Protein AF-A0A0F9IE62-F1 (afdb_monomer_lite)

Structure (mmCIF, N/CA/C/O backbone):
data_AF-A0A0F9IE62-F1
#
_entry.id   AF-A0A0F9IE62-F1
#
loop_
_atom_site.group_PDB
_atom_site.id
_atom_site.type_symbol
_atom_site.label_atom_id
_atom_site.label_alt_id
_atom_site.label_comp_id
_atom_site.label_asym_id
_atom_site.label_entity_id
_atom_site.label_seq_id
_atom_site.pdbx_PDB_ins_code
_atom_site.Cartn_x
_atom_site.Cartn_y
_atom_site.Cartn_z
_atom_site.occupancy
_atom_site.B_iso_or_equiv
_atom_site.auth_seq_id
_atom_site.auth_comp_id
_atom_site.auth_asym_id
_atom_site.auth_atom_id
_atom_site.pdbx_PDB_model_num
ATOM 1 N N . MET A 1 1 ? 5.224 66.210 20.583 1.00 33.94 1 MET A N 1
ATOM 2 C CA . MET A 1 1 ? 6.399 66.643 21.363 1.00 33.94 1 MET A CA 1
ATOM 3 C C . MET A 1 1 ? 6.171 66.252 22.814 1.00 33.94 1 MET A C 1
ATOM 5 O O . MET A 1 1 ? 5.070 66.410 23.316 1.00 33.94 1 MET A O 1
ATOM 9 N N . THR A 1 2 ? 7.205 65.628 23.363 1.00 43.06 2 THR A N 1
ATOM 10 C CA . THR A 1 2 ? 7.546 65.196 24.729 1.00 43.06 2 THR A CA 1
ATOM 11 C C . THR A 1 2 ? 6.936 65.973 25.904 1.00 43.06 2 THR A C 1
ATOM 13 O O . THR A 1 2 ? 6.996 67.195 25.900 1.00 43.06 2 THR A O 1
ATOM 16 N N . GLN A 1 3 ? 6.515 65.267 26.965 1.00 40.22 3 GLN A N 1
ATOM 17 C CA . GLN A 1 3 ? 7.202 65.239 28.276 1.00 40.22 3 GLN A CA 1
ATOM 18 C C . GLN A 1 3 ? 6.440 64.381 29.305 1.00 40.22 3 GLN A C 1
ATOM 20 O O . GLN A 1 3 ? 5.238 64.542 29.493 1.00 40.22 3 GLN A O 1
ATOM 25 N N . SER A 1 4 ? 7.177 63.506 29.992 1.00 44.34 4 SER A N 1
ATOM 26 C CA . SER A 1 4 ? 6.804 62.909 31.282 1.00 44.34 4 SER A CA 1
ATOM 27 C C . SER A 1 4 ? 7.304 63.799 32.425 1.00 44.34 4 SER A C 1
ATOM 29 O O . SER A 1 4 ? 8.286 64.520 32.231 1.00 44.34 4 SER A O 1
ATOM 31 N N . PRO A 1 5 ? 6.750 63.644 33.639 1.00 58.22 5 PRO A N 1
ATOM 32 C CA . PRO A 1 5 ? 7.623 63.635 34.812 1.00 58.22 5 PRO A CA 1
ATOM 33 C C . PRO A 1 5 ? 7.353 62.489 35.805 1.00 58.22 5 PRO A C 1
ATOM 35 O O . PRO A 1 5 ? 6.225 62.050 36.015 1.00 58.22 5 PRO A O 1
ATOM 38 N N . GLN A 1 6 ? 8.462 62.038 36.398 1.00 50.25 6 GLN A N 1
ATOM 39 C CA . GLN A 1 6 ? 8.615 61.192 37.587 1.00 50.25 6 GLN A CA 1
ATOM 40 C C . GLN A 1 6 ? 8.159 61.922 38.866 1.00 50.25 6 GLN A C 1
ATOM 42 O O . GLN A 1 6 ? 8.197 63.148 38.892 1.00 50.25 6 GLN A O 1
ATOM 47 N N . SER A 1 7 ? 7.902 61.190 39.959 1.00 40.84 7 SER A N 1
ATOM 48 C CA . SER A 1 7 ? 8.679 61.334 41.211 1.00 40.84 7 SER A CA 1
ATOM 49 C C . SER A 1 7 ? 8.280 60.279 42.252 1.00 40.84 7 SER A C 1
ATOM 51 O O . SER A 1 7 ? 7.121 59.884 42.337 1.00 40.84 7 SER A O 1
ATOM 53 N N . SER A 1 8 ? 9.278 59.844 43.018 1.00 48.41 8 SER A N 1
ATOM 54 C CA . SER A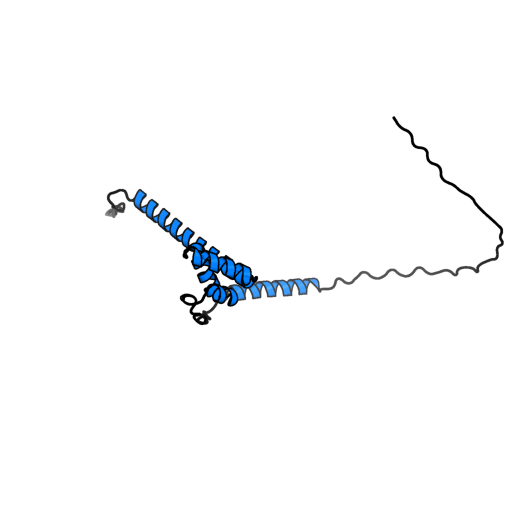 1 8 ? 9.267 58.835 44.083 1.00 48.41 8 SER A CA 1
ATOM 55 C C . SER A 1 8 ? 9.135 59.485 45.470 1.00 48.41 8 SER A C 1
ATOM 57 O O . SER A 1 8 ? 9.589 60.615 45.644 1.00 48.41 8 SER A O 1
ATOM 59 N N . ASP A 1 9 ? 8.606 58.749 46.453 1.00 39.19 9 ASP A N 1
ATOM 60 C CA . ASP A 1 9 ? 8.501 59.140 47.874 1.00 39.19 9 ASP A CA 1
ATOM 61 C C . ASP A 1 9 ? 9.540 58.411 48.760 1.00 39.19 9 ASP A C 1
ATOM 63 O O . ASP A 1 9 ? 9.731 57.201 48.588 1.00 39.19 9 ASP A O 1
ATOM 67 N N . PRO A 1 10 ? 10.173 59.102 49.733 1.00 53.47 10 PRO A N 1
ATOM 68 C CA . PRO A 1 10 ? 10.862 58.487 50.874 1.00 53.47 10 PRO A CA 1
ATOM 69 C C . PRO A 1 10 ? 10.447 59.087 52.241 1.00 53.47 10 PRO A C 1
ATOM 71 O O . PRO A 1 10 ? 10.340 60.301 52.371 1.00 53.47 10 PRO A O 1
ATOM 74 N N . THR A 1 11 ? 10.305 58.273 53.299 1.00 46.41 11 THR A N 1
ATOM 75 C CA . THR A 1 11 ? 10.469 58.650 54.738 1.00 46.41 11 THR A CA 1
ATOM 76 C C . THR A 1 11 ? 10.504 57.333 55.546 1.00 46.41 11 THR A C 1
ATOM 78 O O . THR A 1 11 ? 9.593 56.529 55.385 1.00 46.41 11 THR A O 1
ATOM 81 N N . ASP A 1 12 ? 11.545 56.867 56.242 1.00 40.94 12 ASP A N 1
ATOM 82 C CA . ASP A 1 12 ? 12.442 57.395 57.290 1.00 40.94 12 ASP A CA 1
ATOM 83 C C . ASP A 1 12 ? 11.791 57.484 58.690 1.00 40.94 12 ASP A C 1
ATOM 85 O O . ASP A 1 12 ? 10.945 58.335 58.953 1.00 40.94 12 ASP A O 1
ATOM 89 N N . ALA A 1 13 ? 12.180 56.567 59.583 1.00 44.75 13 ALA A N 1
ATOM 90 C CA . ALA A 1 13 ? 12.006 56.658 61.033 1.00 44.75 13 ALA A CA 1
ATOM 91 C C . ALA A 1 13 ? 13.057 55.760 61.714 1.00 44.75 13 ALA A C 1
ATOM 93 O O . ALA A 1 13 ? 13.080 54.542 61.528 1.00 44.75 13 ALA A O 1
ATOM 94 N N . VAL A 1 14 ? 13.934 56.398 62.483 1.00 46.00 14 VAL A N 1
ATOM 95 C CA . VAL A 1 14 ? 15.086 55.862 63.223 1.00 46.00 14 VAL A CA 1
ATOM 96 C C . VAL A 1 14 ? 14.804 55.982 64.723 1.00 46.00 14 VAL A C 1
ATOM 98 O O . VAL A 1 14 ? 14.358 57.048 65.130 1.00 46.00 14 VAL A O 1
ATOM 101 N N . ASP A 1 15 ? 15.134 54.971 65.545 1.00 44.88 15 ASP A N 1
ATOM 102 C CA . ASP A 1 15 ? 15.425 55.171 66.982 1.00 44.88 15 ASP A CA 1
ATOM 103 C C . ASP A 1 15 ? 16.264 54.016 67.613 1.00 44.88 15 ASP A C 1
ATOM 105 O O . ASP A 1 15 ? 15.806 52.885 67.733 1.00 44.88 15 ASP A O 1
ATOM 109 N N . GLN A 1 16 ? 17.521 54.360 67.940 1.00 36.88 16 GLN A N 1
ATOM 110 C CA . GLN A 1 16 ? 18.421 54.013 69.074 1.00 36.88 16 GLN A CA 1
ATOM 111 C C . GLN A 1 16 ? 18.874 52.578 69.504 1.00 36.88 16 GLN A C 1
ATOM 113 O O . GLN A 1 16 ? 18.118 51.622 69.621 1.00 36.88 16 GLN A O 1
ATOM 118 N N . CYS A 1 17 ? 20.188 52.538 69.818 1.00 39.12 17 CYS A N 1
ATOM 119 C CA . CYS A 1 17 ? 21.152 51.513 70.313 1.00 39.12 17 CYS A CA 1
ATOM 120 C C . CYS A 1 17 ? 21.088 51.262 71.861 1.00 39.12 17 CYS A C 1
ATOM 122 O O . CYS A 1 17 ? 20.350 52.023 72.487 1.00 39.12 17 CYS A O 1
ATOM 124 N N . PRO A 1 18 ? 21.852 50.329 72.534 1.00 51.12 18 PRO A N 1
ATOM 125 C CA . PRO A 1 18 ? 23.251 49.911 72.248 1.00 51.12 18 PRO A CA 1
ATOM 126 C C . PRO A 1 18 ? 23.728 48.445 72.531 1.00 51.12 18 PRO A C 1
ATOM 128 O O . PRO A 1 18 ? 23.188 47.724 73.359 1.00 51.12 18 PRO A O 1
ATOM 131 N N . GLN A 1 19 ? 24.790 48.068 71.795 1.00 48.84 19 GLN A N 1
ATOM 132 C CA . GLN A 1 19 ? 26.065 47.394 72.157 1.00 48.84 19 GLN A CA 1
ATOM 133 C C . GLN A 1 19 ? 26.150 46.431 73.371 1.00 48.84 19 GLN A C 1
ATOM 135 O O . GLN A 1 19 ? 26.000 46.892 74.493 1.00 48.84 19 GLN A O 1
ATOM 140 N N . ASP A 1 20 ? 26.554 45.163 73.154 1.00 40.88 20 ASP A N 1
ATOM 141 C CA . ASP A 1 20 ? 27.533 44.444 74.009 1.00 40.88 20 ASP A CA 1
ATOM 142 C C . ASP A 1 20 ? 28.085 43.157 73.337 1.00 40.88 20 ASP A C 1
ATOM 144 O O . ASP A 1 20 ? 27.466 42.580 72.441 1.00 40.88 20 ASP A O 1
ATOM 148 N N . ASP A 1 21 ? 29.289 42.772 73.747 1.00 48.19 21 ASP A N 1
ATOM 149 C CA . ASP A 1 21 ? 30.320 41.985 73.063 1.00 48.19 21 ASP A CA 1
ATOM 150 C C . ASP A 1 21 ? 30.031 40.481 72.823 1.00 48.19 21 ASP A C 1
ATOM 152 O O . ASP A 1 21 ? 29.602 39.743 73.710 1.00 48.19 21 ASP A O 1
ATOM 156 N N . ALA A 1 22 ? 30.371 39.981 71.625 1.00 54.22 22 ALA A N 1
ATOM 157 C CA . ALA A 1 22 ? 30.371 38.551 71.281 1.00 54.22 22 ALA A CA 1
ATOM 158 C C . ALA A 1 22 ? 31.770 37.911 71.495 1.00 54.22 22 ALA A C 1
ATOM 160 O O . ALA A 1 22 ? 32.782 38.560 71.226 1.00 54.22 22 ALA A O 1
ATOM 161 N N . PRO A 1 23 ? 31.866 36.647 71.963 1.00 61.66 23 PRO A N 1
ATOM 162 C CA . PRO A 1 23 ? 33.125 36.037 72.408 1.00 61.66 23 PRO A CA 1
ATOM 163 C C . PRO A 1 23 ? 34.065 35.627 71.249 1.00 61.66 23 PRO A C 1
ATOM 165 O O . PRO A 1 23 ? 33.609 35.440 70.121 1.00 61.66 23 PRO A O 1
ATOM 168 N N . PRO A 1 24 ? 35.379 35.454 71.516 1.00 54.00 24 PRO A N 1
ATOM 169 C CA . PRO A 1 24 ? 36.414 35.308 70.488 1.00 54.00 24 PRO A CA 1
ATOM 170 C C . PRO A 1 24 ? 36.304 33.996 69.697 1.00 54.00 24 PRO A C 1
ATOM 172 O O . PRO A 1 24 ? 36.324 32.905 70.272 1.00 54.00 24 PRO A O 1
ATOM 175 N N . GLU A 1 25 ? 36.249 34.102 68.364 1.00 58.84 25 GLU A N 1
ATOM 176 C CA . GLU A 1 25 ? 36.305 32.954 67.456 1.00 58.84 25 GLU A CA 1
ATOM 177 C C . GLU A 1 25 ? 37.665 32.250 67.554 1.00 58.84 25 GLU A C 1
ATOM 179 O O . GLU A 1 25 ? 38.724 32.809 67.260 1.00 58.84 25 GLU A O 1
ATOM 184 N N . GLY A 1 26 ? 37.624 30.992 67.990 1.00 45.47 26 GLY A N 1
ATOM 185 C CA . GLY A 1 26 ? 38.777 30.105 68.010 1.00 45.47 26 GLY A CA 1
ATOM 186 C C . GLY A 1 26 ? 39.297 29.813 66.601 1.00 45.47 26 GLY A C 1
ATOM 187 O O . GLY A 1 26 ? 38.534 29.622 65.656 1.00 45.47 26 GLY A O 1
ATOM 188 N N . PHE A 1 27 ? 40.623 29.744 66.486 1.00 53.31 27 PHE A N 1
ATOM 189 C CA . PHE A 1 27 ? 41.361 29.330 65.293 1.00 53.31 27 PHE A CA 1
ATOM 190 C C . PHE A 1 27 ? 40.777 28.052 64.662 1.00 53.31 27 PHE A C 1
ATOM 192 O O . PHE A 1 27 ? 40.870 26.972 65.245 1.00 53.31 27 PHE A O 1
ATOM 199 N N . GLN A 1 28 ? 40.245 28.148 63.440 1.00 58.78 28 GLN A N 1
ATOM 200 C CA . GLN A 1 28 ? 39.905 26.977 62.627 1.00 58.78 28 GLN A CA 1
ATOM 201 C C . GLN A 1 28 ? 41.099 26.585 61.741 1.00 58.78 28 GLN A C 1
ATOM 203 O O . GLN A 1 28 ? 41.602 27.389 60.956 1.00 58.78 28 GLN A O 1
ATOM 208 N N . MET A 1 29 ? 41.571 25.340 61.877 1.00 56.44 29 MET A N 1
ATOM 209 C CA . MET A 1 29 ? 42.608 24.759 61.014 1.00 56.44 29 MET A CA 1
ATOM 210 C C . MET A 1 29 ? 42.106 24.615 59.564 1.00 56.44 29 MET A C 1
ATOM 212 O O . MET A 1 29 ? 40.964 24.197 59.363 1.00 56.44 29 MET A O 1
ATOM 216 N N . PRO A 1 30 ? 42.949 24.862 58.541 1.00 57.25 30 PRO A N 1
ATOM 217 C CA . PRO A 1 30 ? 42.596 24.575 57.154 1.00 57.25 30 PRO A CA 1
ATOM 218 C C . PRO A 1 30 ? 42.365 23.071 56.939 1.00 57.25 30 PRO A C 1
ATOM 220 O O . PRO A 1 30 ? 43.245 22.254 57.216 1.00 57.25 30 PRO A O 1
ATOM 223 N N . LEU A 1 31 ? 41.187 22.705 56.426 1.00 60.12 31 LEU A N 1
ATOM 224 C CA . LEU A 1 31 ? 40.877 21.334 56.011 1.00 60.12 31 LEU A CA 1
ATOM 225 C C . LEU A 1 31 ? 41.847 20.866 54.902 1.00 60.12 31 LEU A C 1
ATOM 227 O O . LEU A 1 31 ? 42.085 21.616 53.951 1.00 60.12 31 LEU A O 1
ATOM 231 N N . PRO A 1 32 ? 42.362 19.622 54.956 1.00 59.34 32 PRO A N 1
ATOM 232 C CA . PRO A 1 32 ? 43.154 19.056 53.870 1.00 59.34 32 PRO A CA 1
ATOM 233 C C . PRO A 1 32 ? 42.288 18.846 52.619 1.00 59.34 32 PRO A C 1
ATOM 235 O O . PRO A 1 32 ? 41.147 18.384 52.698 1.00 59.34 32 PRO A O 1
ATOM 238 N N . SER A 1 33 ? 42.837 19.192 51.454 1.00 64.69 33 SER A N 1
ATOM 239 C CA . SER A 1 33 ? 42.170 19.056 50.158 1.00 64.69 33 SER A CA 1
ATOM 240 C C . SER A 1 33 ? 41.826 17.591 49.838 1.00 64.69 33 SER A C 1
ATOM 242 O O . SER A 1 33 ? 42.587 16.680 50.180 1.00 64.69 33 SER A O 1
ATOM 244 N N . PRO A 1 34 ? 40.683 17.323 49.175 1.00 66.06 34 PRO A N 1
ATOM 245 C CA . PRO A 1 34 ? 40.297 15.959 48.841 1.00 66.06 34 PRO A CA 1
ATOM 246 C C . PRO A 1 34 ? 41.230 15.355 47.771 1.00 66.06 34 PRO A C 1
ATOM 248 O O . PRO A 1 34 ? 41.657 16.062 46.853 1.00 66.06 34 PRO A O 1
ATOM 251 N N . PRO A 1 35 ? 41.532 14.043 47.845 1.00 68.00 35 PRO A N 1
ATOM 252 C CA . PRO A 1 35 ? 42.375 13.368 46.862 1.00 68.00 35 PRO A CA 1
ATOM 253 C C . PRO A 1 35 ? 41.700 13.305 45.478 1.00 68.00 35 PRO A C 1
ATOM 255 O O . PRO A 1 35 ? 40.468 13.272 45.393 1.00 68.00 35 PRO A O 1
ATOM 258 N N . PRO A 1 36 ? 42.480 13.238 44.380 1.00 62.75 36 PRO A N 1
ATOM 259 C CA . PRO A 1 36 ? 41.932 13.239 43.029 1.00 62.75 36 PRO A CA 1
ATOM 260 C C . PRO A 1 36 ? 41.073 11.991 42.753 1.00 62.75 36 PRO A C 1
ATOM 262 O O . PRO A 1 36 ? 41.394 10.890 43.220 1.00 62.75 36 PRO A O 1
ATOM 265 N N . PRO A 1 37 ? 39.986 12.128 41.968 1.00 63.97 37 PRO A N 1
ATOM 266 C CA . PRO A 1 37 ? 39.084 11.024 41.683 1.00 63.97 37 PRO A CA 1
ATOM 267 C C . PRO A 1 37 ? 39.784 9.941 40.855 1.00 63.97 37 PRO A C 1
ATOM 269 O O . PRO A 1 37 ? 40.380 10.195 39.809 1.00 63.97 37 PRO A O 1
ATOM 272 N N . LYS A 1 38 ? 39.675 8.693 41.319 1.00 62.69 38 LYS A N 1
ATOM 273 C CA . LYS A 1 38 ? 40.184 7.510 40.617 1.00 62.69 38 LYS A CA 1
ATOM 274 C C . LYS A 1 38 ? 39.406 7.322 39.308 1.00 62.69 38 LYS A C 1
ATOM 276 O O . LYS A 1 38 ? 38.198 7.086 39.334 1.00 62.69 38 LYS A O 1
ATOM 281 N N . LEU A 1 39 ? 40.104 7.387 38.171 1.00 57.72 39 LEU A N 1
ATOM 282 C CA . LEU A 1 39 ? 39.577 7.070 36.838 1.00 57.72 39 LEU A CA 1
ATOM 283 C C . LEU A 1 39 ? 38.991 5.650 36.829 1.00 57.72 39 LEU A C 1
ATOM 285 O O . LEU A 1 39 ? 39.710 4.649 36.845 1.00 57.72 39 LEU A O 1
ATOM 289 N N . SER A 1 40 ? 37.662 5.558 36.843 1.00 59.25 40 SER A N 1
ATOM 290 C CA . SER A 1 40 ? 36.968 4.274 36.852 1.00 59.25 40 SER A CA 1
ATOM 291 C C . SER A 1 40 ? 37.065 3.625 35.468 1.00 59.25 40 SER A C 1
ATOM 293 O O . SER A 1 40 ? 36.745 4.258 34.466 1.00 59.25 40 SER A O 1
ATOM 295 N N . ARG A 1 41 ? 37.443 2.341 35.405 1.00 58.09 41 ARG A N 1
ATOM 296 C CA . ARG A 1 41 ? 37.520 1.516 34.175 1.00 58.09 41 ARG A CA 1
ATOM 297 C C . ARG A 1 41 ? 36.155 1.236 33.510 1.00 58.09 41 ARG A C 1
ATOM 299 O O . ARG A 1 41 ? 36.066 0.430 32.588 1.00 58.09 41 ARG A O 1
ATOM 306 N N . LYS A 1 42 ? 35.089 1.916 33.945 1.00 57.25 42 LYS A N 1
ATOM 307 C CA . LYS A 1 42 ? 33.720 1.782 33.431 1.00 57.25 42 LYS A CA 1
ATOM 308 C C . LYS A 1 42 ? 33.532 2.142 31.943 1.00 57.25 42 LYS A C 1
ATOM 310 O O . LYS A 1 42 ? 32.689 1.484 31.334 1.00 57.25 42 LYS A O 1
ATOM 315 N N . PRO A 1 43 ? 34.267 3.085 31.305 1.00 57.81 43 PRO A N 1
ATOM 316 C CA . PRO A 1 43 ? 33.978 3.417 29.909 1.00 57.81 43 PRO A CA 1
ATOM 317 C C . PRO A 1 43 ? 34.378 2.287 28.955 1.00 57.81 43 PRO A C 1
ATOM 319 O O . PRO A 1 43 ? 33.696 2.069 27.959 1.00 57.81 43 PRO A O 1
ATOM 322 N N . LEU A 1 44 ? 35.416 1.506 29.282 1.00 59.41 44 LEU A N 1
ATOM 323 C CA . LEU A 1 44 ? 35.876 0.413 28.420 1.00 59.41 44 LEU A CA 1
ATOM 324 C C . LEU A 1 44 ? 34.843 -0.722 28.327 1.00 59.41 44 LEU A C 1
ATOM 326 O O . LEU A 1 44 ? 34.639 -1.295 27.260 1.00 59.41 44 LEU A O 1
ATOM 330 N N . ILE A 1 45 ? 34.155 -1.011 29.437 1.00 61.34 45 ILE A N 1
ATOM 331 C CA . ILE A 1 45 ? 33.101 -2.033 29.497 1.00 61.34 45 ILE A CA 1
ATOM 332 C C . ILE A 1 45 ? 31.885 -1.582 28.679 1.00 61.34 45 ILE A C 1
ATOM 334 O O . ILE A 1 45 ? 31.322 -2.370 27.925 1.00 61.34 45 ILE A O 1
ATOM 338 N N . LEU A 1 46 ? 31.519 -0.300 28.768 1.00 60.94 46 LEU A N 1
ATOM 339 C CA . LEU A 1 46 ? 30.402 0.284 28.017 1.00 60.94 46 LEU A CA 1
ATOM 340 C C . LEU A 1 46 ? 30.632 0.245 26.497 1.00 60.94 46 LEU A C 1
ATOM 342 O O . LEU A 1 46 ? 29.719 -0.089 25.738 1.00 60.94 46 LEU A O 1
ATOM 346 N N . VAL A 1 47 ? 31.864 0.519 26.056 1.00 66.19 47 VAL A N 1
ATOM 347 C CA . VAL A 1 47 ? 32.257 0.391 24.644 1.00 66.19 47 VAL A CA 1
ATOM 348 C C . VAL A 1 47 ? 32.234 -1.076 24.210 1.00 66.19 47 VAL A C 1
ATOM 350 O O . VAL A 1 47 ? 31.653 -1.390 23.173 1.00 66.19 47 VAL A O 1
ATOM 353 N N . GLY A 1 48 ? 32.780 -1.987 25.023 1.00 67.06 48 GLY A N 1
ATOM 354 C CA . GLY A 1 48 ? 32.768 -3.424 24.735 1.00 67.06 48 GLY A CA 1
ATOM 355 C C . GLY A 1 48 ? 31.355 -3.985 24.545 1.00 67.06 48 GLY A C 1
ATOM 356 O O . GLY A 1 48 ? 31.088 -4.655 23.550 1.00 67.06 48 GLY A O 1
ATOM 357 N N . VAL A 1 49 ? 30.424 -3.650 25.444 1.00 68.81 49 VAL A N 1
ATOM 358 C CA . VAL A 1 49 ? 29.019 -4.088 25.347 1.00 68.81 49 VAL A CA 1
ATOM 359 C C . VAL A 1 49 ? 28.345 -3.522 24.094 1.00 68.81 49 VAL A C 1
ATOM 361 O O . VAL A 1 49 ? 27.643 -4.250 23.394 1.00 68.81 49 VAL A O 1
ATOM 364 N N . SER A 1 50 ? 28.601 -2.255 23.758 1.00 66.44 50 SER A N 1
ATOM 365 C CA . SER A 1 50 ? 28.030 -1.618 22.562 1.00 66.44 50 SER A CA 1
ATOM 366 C C . SER A 1 50 ? 28.503 -2.284 21.266 1.00 66.44 50 SER A C 1
ATOM 368 O O . SER A 1 50 ? 27.704 -2.503 20.356 1.00 66.44 50 SER A O 1
ATOM 370 N N . VAL A 1 51 ? 29.783 -2.662 21.191 1.00 73.81 51 VAL A N 1
ATOM 371 C CA . VAL A 1 51 ? 30.350 -3.364 20.029 1.00 73.81 51 VAL A CA 1
ATOM 372 C C . VAL A 1 51 ? 29.767 -4.772 19.895 1.00 73.81 51 VAL A C 1
ATOM 374 O O . VAL A 1 51 ? 29.388 -5.168 18.795 1.00 73.81 51 VAL A O 1
ATOM 377 N N . VAL A 1 52 ? 29.619 -5.511 20.999 1.00 74.38 52 VAL A N 1
ATOM 378 C CA . VAL A 1 52 ? 29.012 -6.854 20.979 1.00 74.38 52 VAL A CA 1
ATOM 379 C C . VAL A 1 52 ? 27.542 -6.799 20.553 1.00 74.38 52 VAL A C 1
ATOM 381 O O . VAL A 1 52 ? 27.114 -7.635 19.761 1.00 74.38 52 VAL A O 1
ATOM 384 N N . LEU A 1 53 ? 26.780 -5.796 21.002 1.00 72.38 53 LEU A N 1
ATOM 385 C CA . LEU A 1 53 ? 25.389 -5.598 20.578 1.00 72.38 53 LEU A CA 1
ATOM 386 C C . LEU A 1 53 ? 25.277 -5.230 19.094 1.00 72.38 53 LEU A C 1
ATOM 388 O O . LEU A 1 53 ? 24.412 -5.761 18.401 1.00 72.38 53 LEU A O 1
ATOM 392 N N . LEU A 1 54 ? 26.161 -4.366 18.586 1.00 69.94 54 LEU A N 1
ATOM 393 C CA . LEU A 1 54 ? 26.204 -4.011 17.164 1.00 69.94 54 LEU A CA 1
ATOM 394 C C . LEU A 1 54 ? 26.570 -5.212 16.289 1.00 69.94 54 LEU A C 1
ATOM 396 O O . LEU A 1 54 ? 25.894 -5.475 15.298 1.00 69.94 54 LEU A O 1
ATOM 400 N N . ILE A 1 55 ? 27.599 -5.975 16.663 1.00 68.12 55 ILE A N 1
ATOM 401 C CA . ILE A 1 55 ? 28.022 -7.166 15.917 1.00 68.12 55 ILE A CA 1
ATOM 402 C C . ILE A 1 55 ? 26.943 -8.253 15.987 1.00 68.12 55 ILE A C 1
ATOM 404 O O . ILE A 1 55 ? 26.571 -8.808 14.954 1.00 68.12 55 ILE A O 1
ATOM 408 N N . GLY A 1 56 ? 26.385 -8.514 17.172 1.00 64.19 56 GLY A N 1
ATOM 409 C CA . GLY A 1 56 ? 25.283 -9.459 17.354 1.00 64.19 56 GLY A CA 1
ATOM 410 C C . GLY A 1 56 ? 24.045 -9.070 16.544 1.00 64.19 56 GLY A C 1
ATOM 411 O O . GLY A 1 56 ? 23.473 -9.914 15.857 1.00 64.19 56 GLY A O 1
ATOM 412 N N . GLY A 1 57 ? 23.685 -7.784 16.537 1.00 64.44 57 GLY A N 1
ATOM 413 C CA . GLY A 1 57 ? 22.588 -7.249 15.730 1.00 64.44 57 GLY A CA 1
ATOM 414 C C . GLY A 1 57 ? 22.833 -7.381 14.226 1.00 64.44 57 GLY A C 1
ATOM 415 O O . GLY A 1 57 ? 21.942 -7.802 13.495 1.00 64.44 57 GLY A O 1
ATOM 416 N N . VAL A 1 58 ? 24.047 -7.098 13.745 1.00 65.81 58 VAL A N 1
ATOM 417 C CA . VAL A 1 58 ? 24.396 -7.239 12.319 1.00 65.81 58 VAL A CA 1
ATOM 418 C C . VAL A 1 58 ? 24.402 -8.704 11.881 1.00 65.81 58 VAL A C 1
ATOM 420 O O . VAL A 1 58 ? 23.930 -9.006 10.785 1.00 65.81 58 VAL A O 1
ATOM 423 N N . ILE A 1 59 ? 24.884 -9.625 12.721 1.00 62.88 59 ILE A N 1
ATOM 424 C CA . ILE A 1 59 ? 24.847 -11.068 12.436 1.00 62.88 59 ILE A CA 1
ATOM 425 C C . ILE A 1 59 ? 23.401 -11.575 12.435 1.00 62.88 59 ILE A C 1
ATOM 427 O O . ILE A 1 59 ? 23.025 -12.306 11.522 1.00 62.88 59 ILE A O 1
ATOM 431 N N . PHE A 1 60 ? 22.565 -11.133 13.378 1.00 58.28 60 PHE A N 1
ATOM 432 C CA . PHE A 1 60 ? 21.140 -11.473 13.404 1.00 58.28 60 PHE A CA 1
ATOM 433 C C . PHE A 1 60 ? 20.388 -10.920 12.179 1.00 58.28 60 PHE A C 1
ATOM 435 O O . PHE A 1 60 ? 19.552 -11.612 11.610 1.00 58.28 60 PHE A O 1
ATOM 442 N N . CYS A 1 61 ? 20.750 -9.729 11.692 1.00 58.38 61 CYS A N 1
ATOM 443 C CA . CYS A 1 61 ? 20.202 -9.152 10.459 1.00 58.38 61 CYS A CA 1
ATOM 444 C C . CYS A 1 61 ? 20.739 -9.803 9.166 1.00 58.38 61 CYS A C 1
ATOM 446 O O . CYS A 1 61 ? 20.104 -9.680 8.119 1.00 58.38 61 CYS A O 1
ATOM 448 N N . LYS A 1 62 ? 21.899 -10.479 9.207 1.00 52.84 62 LYS A N 1
ATOM 449 C CA . LYS A 1 62 ? 22.465 -11.251 8.079 1.00 52.84 62 LYS A CA 1
ATOM 450 C C . LYS A 1 62 ? 22.098 -12.735 8.101 1.00 52.84 62 LYS A C 1
ATOM 452 O O . LYS A 1 62 ? 22.274 -13.409 7.082 1.00 52.84 62 LYS A O 1
ATOM 457 N N . GLY A 1 63 ? 21.581 -13.238 9.220 1.00 47.00 63 GLY A N 1
ATOM 458 C CA . GLY A 1 63 ? 20.872 -14.506 9.275 1.00 47.00 63 GLY A CA 1
ATOM 459 C C . GLY A 1 63 ? 19.678 -14.414 8.338 1.00 47.00 63 GLY A C 1
ATOM 460 O O . GLY A 1 63 ? 18.757 -13.636 8.569 1.00 47.00 63 GLY A O 1
ATOM 461 N N . LYS A 1 64 ? 19.736 -15.155 7.230 1.00 48.72 64 LYS A N 1
ATOM 462 C CA . LYS A 1 64 ? 18.621 -15.316 6.295 1.00 48.72 64 LYS A CA 1
ATOM 463 C C . LYS A 1 64 ? 17.348 -15.526 7.123 1.00 48.72 64 LYS A C 1
ATOM 465 O O . LYS A 1 64 ? 17.386 -16.378 8.013 1.00 48.72 64 LYS A O 1
ATOM 470 N N . PRO A 1 65 ? 16.241 -14.805 6.870 1.00 54.06 65 PRO A N 1
ATOM 471 C CA . PRO A 1 65 ? 14.968 -15.228 7.412 1.00 54.06 65 PRO A CA 1
ATOM 472 C C . PRO A 1 65 ? 14.667 -16.555 6.723 1.00 54.06 65 PRO A C 1
ATOM 474 O O . PRO A 1 65 ? 14.133 -16.588 5.612 1.00 54.06 65 PRO A O 1
ATOM 477 N N . ASP A 1 66 ? 15.092 -17.656 7.342 1.00 45.81 66 ASP A N 1
ATOM 478 C CA . ASP A 1 66 ? 14.558 -18.957 7.008 1.00 45.81 66 ASP A CA 1
ATOM 479 C C . ASP A 1 66 ? 13.055 -18.798 7.038 1.00 45.81 66 ASP A C 1
ATOM 481 O O . ASP A 1 66 ? 12.486 -18.153 7.924 1.00 45.81 66 ASP A O 1
ATOM 485 N N . SER A 1 67 ? 12.456 -19.273 5.956 1.00 44.06 67 SER A N 1
ATOM 486 C CA . SER A 1 67 ? 11.090 -19.000 5.574 1.00 44.06 67 SER A CA 1
ATOM 487 C C . SER A 1 67 ? 10.135 -19.585 6.610 1.00 44.06 67 SER A C 1
ATOM 489 O O . SER A 1 67 ? 9.455 -20.572 6.352 1.00 44.06 67 SER A O 1
ATOM 491 N N . ALA A 1 68 ? 9.965 -18.906 7.741 1.00 44.34 68 ALA A N 1
ATOM 492 C CA . ALA A 1 68 ? 8.735 -18.911 8.502 1.00 44.34 68 ALA A CA 1
ATOM 493 C C . ALA A 1 68 ? 7.716 -18.116 7.680 1.00 44.34 68 ALA A C 1
ATOM 495 O O . ALA A 1 68 ? 7.190 -17.079 8.079 1.00 44.34 68 ALA A O 1
ATOM 496 N N . ARG A 1 69 ? 7.436 -18.621 6.475 1.00 43.94 69 ARG A N 1
ATOM 497 C CA . ARG A 1 69 ? 6.254 -18.295 5.700 1.00 43.94 69 ARG A CA 1
ATOM 498 C C . ARG A 1 69 ? 5.113 -18.976 6.446 1.00 43.94 69 ARG A C 1
ATOM 500 O O . ARG A 1 69 ? 4.535 -19.944 5.965 1.00 43.94 69 ARG A O 1
ATOM 507 N N . ALA A 1 70 ? 4.837 -18.492 7.661 1.00 45.19 70 ALA A N 1
ATOM 508 C CA . ALA A 1 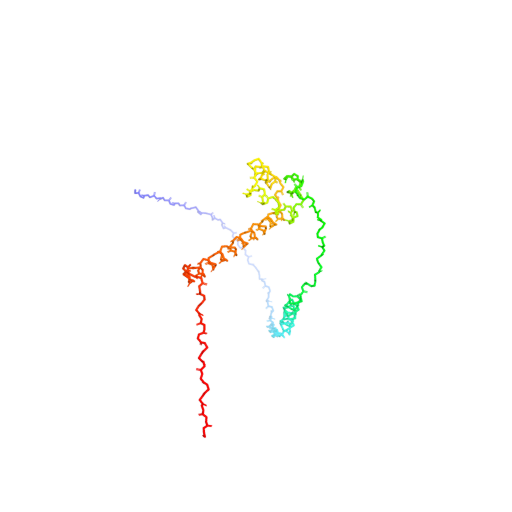70 ? 3.562 -18.675 8.310 1.00 45.19 70 ALA A CA 1
ATOM 509 C C . ALA A 1 70 ? 2.570 -18.217 7.256 1.00 45.19 70 ALA A C 1
ATOM 511 O O . ALA A 1 70 ? 2.529 -17.037 6.917 1.00 45.19 70 ALA A O 1
ATOM 512 N N . LYS A 1 71 ? 1.922 -19.187 6.608 1.00 42.72 71 LYS A N 1
ATOM 513 C CA . LYS A 1 71 ? 0.921 -18.970 5.574 1.00 42.72 71 LYS A CA 1
ATOM 514 C C . LYS A 1 71 ? -0.072 -18.034 6.257 1.00 42.72 71 LYS A C 1
ATOM 516 O O . LYS A 1 71 ? -0.741 -18.506 7.178 1.00 42.72 71 LYS A O 1
ATOM 521 N N . PRO A 1 72 ? -0.083 -16.718 5.950 1.00 52.81 72 PRO A N 1
ATOM 522 C CA . PRO A 1 72 ? -0.964 -15.824 6.675 1.00 52.81 72 PRO A CA 1
ATOM 523 C C . PRO A 1 72 ? -2.358 -16.407 6.463 1.00 52.81 72 PRO A C 1
ATOM 525 O O . PRO A 1 72 ? -2.641 -16.820 5.325 1.00 52.81 72 PRO A O 1
ATOM 528 N N . PRO A 1 73 ? -3.176 -16.565 7.523 1.00 54.94 73 PRO A N 1
ATOM 529 C CA . PRO A 1 73 ? -4.532 -17.055 7.353 1.00 54.94 73 PRO A CA 1
ATOM 530 C C . PRO A 1 73 ? -5.123 -16.235 6.217 1.00 54.94 73 PRO A C 1
ATOM 532 O O . PRO A 1 73 ? -5.063 -15.002 6.248 1.00 54.94 73 PRO A O 1
ATOM 535 N N . ARG A 1 74 ? -5.525 -16.921 5.140 1.00 61.44 74 ARG A N 1
ATOM 536 C CA . ARG A 1 74 ? -6.059 -16.271 3.946 1.00 61.44 74 ARG A CA 1
ATOM 537 C C . ARG A 1 74 ? -7.396 -15.682 4.360 1.00 61.44 74 ARG A C 1
ATOM 539 O O . ARG A 1 74 ? -8.428 -16.320 4.205 1.00 61.44 74 ARG A O 1
ATOM 546 N N . LEU A 1 75 ? -7.349 -14.494 4.952 1.00 65.38 75 LEU A N 1
ATOM 547 C CA . LEU A 1 75 ? -8.514 -13.664 5.163 1.00 65.38 75 LEU A CA 1
ATOM 548 C C . LEU A 1 75 ? -9.171 -13.518 3.787 1.00 65.38 75 LEU A C 1
ATOM 550 O O . LEU A 1 75 ? -8.468 -13.164 2.831 1.00 65.38 75 LEU A O 1
ATOM 554 N N . PRO A 1 76 ? -10.466 -13.840 3.651 1.00 74.44 76 PRO A N 1
ATOM 555 C CA . PRO A 1 76 ? -11.196 -13.686 2.401 1.00 74.44 76 PRO A CA 1
ATOM 556 C C . PRO A 1 76 ? -11.450 -12.193 2.144 1.00 74.44 76 PRO A C 1
ATOM 558 O O . PRO A 1 76 ? -12.570 -11.700 2.187 1.00 74.44 76 PRO A O 1
ATOM 561 N N . VAL A 1 77 ? -10.376 -11.443 1.892 1.00 79.44 77 VAL A N 1
ATOM 562 C CA . VAL A 1 77 ? -10.397 -9.982 1.740 1.00 79.44 77 VAL A CA 1
ATOM 563 C C . VAL A 1 77 ? -11.240 -9.534 0.544 1.00 79.44 77 VAL A C 1
ATOM 565 O O . VAL A 1 77 ? -11.802 -8.445 0.564 1.00 79.44 77 VAL A O 1
ATOM 568 N N . GLY A 1 78 ? -11.389 -10.390 -0.473 1.00 73.25 78 GLY A N 1
ATOM 569 C CA . GLY A 1 78 ? -12.183 -10.099 -1.667 1.00 73.25 78 GLY A CA 1
ATOM 570 C C . GLY A 1 78 ? -13.691 -10.011 -1.413 1.00 73.25 78 GLY A C 1
ATOM 571 O O . GLY A 1 78 ? -14.370 -9.274 -2.119 1.00 73.25 78 GLY A O 1
ATOM 572 N N . THR A 1 79 ? -14.212 -10.708 -0.399 1.00 82.69 79 THR A N 1
ATOM 573 C CA . THR A 1 79 ? -15.648 -10.696 -0.058 1.00 82.69 79 THR A CA 1
ATOM 574 C C . THR A 1 79 ? -15.979 -9.749 1.089 1.00 82.69 79 THR A C 1
ATOM 576 O O . THR A 1 79 ? -17.146 -9.441 1.301 1.00 82.69 79 THR A O 1
ATOM 579 N N . MET A 1 80 ? -14.970 -9.293 1.834 1.00 84.44 80 MET A N 1
ATOM 580 C CA . MET A 1 80 ? -15.162 -8.410 2.982 1.00 84.44 80 MET A CA 1
ATOM 581 C C . MET A 1 80 ? -15.601 -7.011 2.561 1.00 84.44 80 MET A C 1
ATOM 583 O O . MET A 1 80 ? -15.174 -6.470 1.530 1.00 84.44 80 MET A O 1
ATOM 587 N N . THR A 1 81 ? -16.424 -6.392 3.398 1.00 91.00 81 THR A N 1
ATOM 588 C CA . THR A 1 81 ? -16.786 -4.983 3.229 1.00 91.00 81 THR A CA 1
ATOM 589 C C . THR A 1 81 ? -15.586 -4.084 3.534 1.00 91.00 81 THR A C 1
ATOM 591 O O . THR A 1 81 ? -14.637 -4.482 4.209 1.00 91.00 81 THR A O 1
ATOM 594 N N . SER A 1 82 ? -15.599 -2.851 3.026 1.00 90.56 82 SER A N 1
ATOM 595 C CA . SER A 1 82 ? -14.519 -1.894 3.298 1.00 90.56 82 SER A CA 1
ATOM 596 C C . SER A 1 82 ? -14.349 -1.619 4.802 1.00 90.56 82 SER A C 1
ATOM 598 O O . SER A 1 82 ? -13.225 -1.432 5.263 1.00 90.56 82 SER A O 1
ATOM 600 N N . ASP A 1 83 ? -15.441 -1.675 5.568 1.00 93.19 83 ASP A N 1
ATOM 601 C CA . ASP A 1 83 ? -15.441 -1.512 7.023 1.00 93.19 83 ASP A CA 1
ATOM 602 C C . ASP A 1 83 ? -14.723 -2.669 7.736 1.00 93.19 83 ASP A C 1
ATOM 604 O O . ASP A 1 83 ? -13.793 -2.453 8.513 1.00 93.19 83 ASP A O 1
ATOM 608 N N . GLU A 1 84 ? -15.054 -3.914 7.382 1.00 91.75 84 GLU A N 1
ATOM 609 C CA . GLU A 1 84 ? -14.398 -5.110 7.926 1.00 91.75 84 GLU A CA 1
ATOM 610 C C . GLU A 1 84 ? -12.904 -5.155 7.598 1.00 91.75 84 GLU A C 1
ATOM 612 O O . GLU A 1 84 ? -12.089 -5.584 8.422 1.00 91.75 84 GLU A O 1
ATOM 617 N N . LEU A 1 85 ? -12.524 -4.707 6.400 1.00 91.12 85 LEU A N 1
ATOM 618 C CA . LEU A 1 85 ? -11.121 -4.605 6.008 1.00 91.12 85 LEU A CA 1
ATOM 619 C C . LEU A 1 85 ? -10.381 -3.580 6.878 1.00 91.12 85 LEU A C 1
ATOM 621 O O . LEU A 1 85 ? -9.293 -3.872 7.384 1.00 91.12 85 LEU A O 1
ATOM 625 N N . ALA A 1 86 ? -10.977 -2.405 7.091 1.00 90.50 86 ALA A N 1
ATOM 626 C CA . ALA A 1 86 ? -10.361 -1.331 7.865 1.00 90.50 86 ALA A CA 1
ATOM 627 C C . ALA A 1 86 ? -10.236 -1.716 9.345 1.00 90.50 86 ALA A C 1
ATOM 629 O O . ALA A 1 86 ? -9.163 -1.572 9.933 1.00 90.50 86 ALA A O 1
ATOM 630 N N . LYS A 1 87 ? -11.284 -2.328 9.905 1.00 91.94 87 LYS A N 1
ATOM 631 C CA . LYS A 1 87 ? -11.320 -2.841 11.277 1.00 91.94 87 LYS A CA 1
ATOM 632 C C . LYS A 1 87 ? -10.288 -3.941 11.532 1.00 91.94 87 LYS A C 1
ATOM 634 O O . LYS A 1 87 ? -9.650 -3.953 12.582 1.00 91.94 87 LYS A O 1
ATOM 639 N N . ASN A 1 88 ? -10.087 -4.856 10.577 1.00 89.06 88 ASN A N 1
ATOM 640 C CA . ASN A 1 88 ? -9.076 -5.912 10.703 1.00 89.06 88 ASN A CA 1
ATOM 641 C C . ASN A 1 88 ? -7.638 -5.367 10.679 1.00 89.06 88 ASN A C 1
ATOM 643 O O . ASN A 1 88 ? -6.741 -5.991 11.249 1.00 89.06 88 ASN A O 1
ATOM 647 N N . ALA A 1 89 ? -7.396 -4.244 9.988 1.00 86.75 89 ALA A N 1
ATOM 648 C CA . ALA A 1 89 ? -6.100 -3.561 9.897 1.00 86.75 89 ALA A CA 1
ATOM 649 C C . ALA A 1 89 ? -4.900 -4.478 9.556 1.00 86.75 89 ALA A C 1
ATOM 651 O O . ALA A 1 89 ? -3.748 -4.197 9.914 1.00 86.75 89 ALA A O 1
ATOM 652 N N . SER A 1 90 ? -5.149 -5.593 8.863 1.00 89.81 90 SER A N 1
ATOM 653 C CA . SER A 1 90 ? -4.112 -6.520 8.407 1.00 89.81 90 SER A CA 1
ATOM 654 C C . SER A 1 90 ? -3.437 -5.999 7.134 1.00 89.81 90 SER A C 1
ATOM 656 O O . SER A 1 90 ? -3.979 -5.140 6.439 1.00 89.81 90 SER A O 1
ATOM 658 N N . SER A 1 91 ? -2.254 -6.518 6.798 1.00 89.00 91 SER A N 1
ATOM 659 C CA . SER A 1 91 ? -1.555 -6.136 5.563 1.00 89.00 91 SER A CA 1
ATOM 660 C C . SER A 1 91 ? -2.371 -6.476 4.313 1.00 89.00 91 SER A C 1
ATOM 662 O O . SER A 1 91 ? -2.504 -5.640 3.428 1.00 89.00 91 SER A O 1
ATOM 664 N N . ALA A 1 92 ? -2.982 -7.664 4.267 1.00 89.19 92 ALA A N 1
ATOM 665 C CA . ALA A 1 92 ? -3.850 -8.072 3.163 1.00 89.19 92 ALA A CA 1
ATOM 666 C C . ALA A 1 92 ? -5.093 -7.175 3.045 1.00 89.19 92 ALA A C 1
ATOM 668 O O . ALA A 1 92 ? -5.485 -6.809 1.940 1.00 89.19 92 ALA A O 1
ATOM 669 N N . ALA A 1 93 ? -5.680 -6.780 4.179 1.00 89.25 93 ALA A N 1
ATOM 670 C CA . ALA A 1 93 ? -6.833 -5.891 4.179 1.00 89.25 93 ALA A CA 1
ATOM 671 C C . ALA A 1 93 ? -6.477 -4.470 3.717 1.00 89.25 93 ALA A C 1
ATOM 673 O O . ALA A 1 93 ? -7.225 -3.867 2.953 1.00 89.25 93 ALA A O 1
ATOM 674 N N . ALA A 1 94 ? -5.308 -3.964 4.116 1.00 90.81 94 ALA A N 1
ATOM 675 C CA . ALA A 1 94 ? -4.804 -2.669 3.671 1.00 90.81 94 ALA A CA 1
ATOM 676 C C . ALA A 1 94 ? -4.481 -2.640 2.168 1.00 90.81 94 ALA A C 1
ATOM 678 O O . ALA A 1 94 ? -4.752 -1.637 1.513 1.00 90.81 94 ALA A O 1
ATOM 679 N N . VAL A 1 95 ? -3.947 -3.735 1.613 1.00 90.75 95 VAL A N 1
ATOM 680 C CA . VAL A 1 95 ? -3.720 -3.876 0.164 1.00 90.75 95 VAL A CA 1
ATOM 681 C C . VAL A 1 95 ? -5.041 -3.834 -0.599 1.00 90.75 95 VAL A C 1
ATOM 683 O O . VAL A 1 95 ? -5.155 -3.096 -1.572 1.00 90.75 95 VAL A O 1
ATOM 686 N N . GLU A 1 96 ? -6.056 -4.571 -0.145 1.00 91.31 96 GLU A N 1
ATOM 687 C CA . GLU A 1 96 ? -7.365 -4.579 -0.805 1.00 91.31 96 GLU A CA 1
ATOM 688 C C . GLU A 1 96 ? -8.089 -3.227 -0.673 1.00 91.31 96 GLU A C 1
ATOM 690 O O . GLU A 1 96 ? -8.676 -2.754 -1.644 1.00 91.31 96 GLU A O 1
ATOM 695 N N . LEU A 1 97 ? -7.994 -2.552 0.479 1.00 91.81 97 LEU A N 1
ATOM 696 C CA . LEU A 1 97 ? -8.494 -1.181 0.644 1.00 91.81 97 LEU A CA 1
ATOM 697 C C . LEU A 1 97 ? -7.795 -0.198 -0.297 1.00 91.81 97 LEU A C 1
ATOM 699 O O . LEU A 1 97 ? -8.467 0.572 -0.980 1.00 91.81 97 LEU A O 1
ATOM 703 N N . ALA A 1 98 ? -6.464 -0.250 -0.379 1.00 91.56 98 ALA A N 1
ATOM 704 C CA . ALA A 1 98 ? -5.698 0.591 -1.293 1.00 91.56 98 ALA A CA 1
ATOM 705 C C . ALA A 1 98 ? -6.085 0.323 -2.758 1.00 91.56 98 ALA A C 1
ATOM 707 O O . ALA A 1 98 ? -6.302 1.266 -3.518 1.00 91.56 98 ALA A O 1
ATOM 708 N N . ARG A 1 99 ? -6.271 -0.950 -3.135 1.00 92.00 99 ARG A N 1
ATOM 709 C CA . ARG A 1 99 ? -6.758 -1.344 -4.463 1.00 92.00 99 ARG A CA 1
ATOM 710 C C . ARG A 1 99 ? -8.155 -0.786 -4.740 1.00 92.00 99 ARG A C 1
ATOM 712 O O . ARG A 1 99 ? -8.373 -0.208 -5.798 1.00 92.00 99 ARG A O 1
ATOM 719 N N . ARG A 1 100 ? -9.097 -0.891 -3.796 1.00 92.25 100 ARG A N 1
ATOM 720 C CA . ARG A 1 100 ? -10.455 -0.327 -3.939 1.00 92.25 100 ARG A CA 1
ATOM 721 C C . ARG A 1 100 ? -10.440 1.194 -4.075 1.00 92.25 100 ARG A C 1
ATOM 723 O O . ARG A 1 100 ? -11.216 1.729 -4.858 1.00 92.25 100 ARG A O 1
ATOM 730 N N . MET A 1 101 ? -9.542 1.882 -3.372 1.00 91.75 101 MET A N 1
ATOM 731 C CA . MET A 1 101 ? -9.375 3.333 -3.494 1.00 91.75 101 MET A CA 1
ATOM 732 C C . MET A 1 101 ? -8.765 3.758 -4.838 1.00 91.75 101 MET A C 1
ATOM 734 O O . MET A 1 101 ? -9.171 4.780 -5.387 1.00 91.75 101 MET A O 1
ATOM 738 N N . ALA A 1 102 ? -7.815 2.992 -5.377 1.00 90.94 102 ALA A N 1
ATOM 739 C CA . ALA A 1 102 ? -7.142 3.321 -6.633 1.00 90.94 102 ALA A CA 1
ATOM 740 C C . ALA A 1 102 ? -7.938 2.884 -7.878 1.00 90.94 102 ALA A C 1
ATOM 742 O O . ALA A 1 102 ? -8.068 3.637 -8.842 1.00 90.94 102 ALA A O 1
ATOM 743 N N . GLU A 1 103 ? -8.491 1.672 -7.854 1.00 90.56 103 GLU A N 1
ATOM 744 C CA . GLU A 1 103 ? -9.024 0.969 -9.029 1.00 90.56 103 GLU A CA 1
ATOM 745 C C . GLU A 1 103 ? -10.512 0.616 -8.903 1.00 90.56 103 GLU A C 1
ATOM 747 O O . GLU A 1 103 ? -11.132 0.222 -9.887 1.00 90.56 103 GLU A O 1
ATOM 752 N N . GLY A 1 104 ? -11.105 0.751 -7.713 1.00 88.62 104 GLY A N 1
ATOM 753 C CA . GLY A 1 104 ? -12.510 0.412 -7.474 1.00 88.62 104 GLY A CA 1
ATOM 754 C C . GLY A 1 104 ? -13.501 1.382 -8.124 1.00 88.62 104 GLY A C 1
ATOM 755 O O . GLY A 1 104 ? -13.126 2.456 -8.612 1.00 88.62 104 GLY A O 1
ATOM 756 N N . THR A 1 105 ? -14.784 1.011 -8.091 1.00 94.06 105 THR A N 1
ATOM 757 C CA . THR A 1 105 ? -15.898 1.879 -8.514 1.00 94.06 105 THR A CA 1
ATOM 758 C C . THR A 1 105 ? -15.996 3.128 -7.623 1.00 94.06 105 THR A C 1
ATOM 760 O O . THR A 1 105 ? -15.478 3.118 -6.503 1.00 94.06 105 THR A O 1
ATOM 763 N N . PRO A 1 106 ? -16.672 4.212 -8.053 1.00 94.12 106 PRO A N 1
ATOM 764 C CA . PRO A 1 106 ? -16.835 5.411 -7.221 1.00 94.12 106 PRO A CA 1
ATOM 765 C C . PRO A 1 106 ? -17.394 5.114 -5.817 1.00 94.12 106 PRO A C 1
ATOM 767 O O . PRO A 1 106 ? -16.894 5.643 -4.826 1.00 94.12 106 PRO A O 1
ATOM 770 N N . GLU A 1 107 ? -18.353 4.194 -5.717 1.00 92.06 107 GLU A N 1
ATOM 771 C CA . GLU A 1 107 ? -18.935 3.735 -4.449 1.00 92.06 107 GLU A CA 1
ATOM 772 C C . GLU A 1 107 ? -17.925 2.969 -3.578 1.00 92.06 107 GLU A C 1
ATOM 774 O O . GLU A 1 107 ? -17.852 3.159 -2.360 1.00 92.06 107 GLU A O 1
ATOM 779 N N . GLN A 1 108 ? -17.088 2.126 -4.189 1.00 91.75 108 GLN A N 1
ATOM 780 C CA . GLN A 1 108 ? -16.025 1.408 -3.480 1.00 91.75 108 GLN A CA 1
ATOM 781 C C . GLN A 1 108 ? -14.953 2.363 -2.951 1.00 91.75 108 GLN A C 1
ATOM 783 O O . GLN A 1 108 ? -14.470 2.179 -1.835 1.00 91.75 108 GLN A O 1
ATOM 788 N N . ARG A 1 109 ? -14.611 3.407 -3.712 1.00 94.12 109 ARG A N 1
ATOM 789 C CA . ARG A 1 109 ? -13.666 4.442 -3.273 1.00 94.12 109 ARG A CA 1
ATOM 790 C C . ARG A 1 109 ? -14.223 5.240 -2.103 1.00 94.12 109 ARG A C 1
ATOM 792 O O . ARG A 1 109 ? -13.521 5.418 -1.110 1.00 94.12 109 ARG A O 1
ATOM 799 N N . ALA A 1 110 ? -15.481 5.672 -2.198 1.00 94.38 110 ALA A N 1
ATOM 800 C CA . ALA A 1 110 ? -16.147 6.415 -1.134 1.00 94.38 110 ALA A CA 1
ATOM 801 C C . ALA A 1 110 ? -16.243 5.580 0.152 1.00 94.38 110 ALA A C 1
ATOM 803 O O . ALA A 1 110 ? -15.791 6.021 1.207 1.00 94.38 110 ALA A O 1
ATOM 804 N N . SER A 1 111 ? -16.737 4.342 0.061 1.00 93.88 111 SER A N 1
ATOM 805 C CA . SER A 1 111 ? -16.841 3.444 1.220 1.00 93.88 111 SER A CA 1
ATOM 806 C C . SER A 1 111 ? -15.482 3.093 1.831 1.00 93.88 111 SER A C 1
ATOM 808 O O . SER A 1 111 ? -15.360 3.070 3.052 1.00 93.88 111 SER A O 1
ATOM 810 N N . ALA A 1 112 ? -14.444 2.866 1.019 1.00 93.06 112 ALA A N 1
ATOM 811 C CA . ALA A 1 112 ? -13.087 2.631 1.512 1.00 93.06 112 ALA A CA 1
ATOM 812 C C . ALA A 1 112 ? -12.513 3.865 2.215 1.00 93.06 112 ALA A C 1
ATOM 814 O O . ALA A 1 112 ? -11.961 3.739 3.305 1.00 93.06 112 ALA A O 1
ATOM 815 N N . SER A 1 113 ? -12.693 5.058 1.644 1.00 94.06 113 SER A N 1
ATOM 816 C CA . SER A 1 113 ? -12.240 6.300 2.273 1.00 94.06 113 SER A CA 1
ATOM 817 C C . SER A 1 113 ? -12.952 6.566 3.600 1.00 94.06 113 SER A C 1
ATOM 819 O O . SER A 1 113 ? -12.306 6.972 4.564 1.00 94.06 113 SER A O 1
ATOM 821 N N . ILE A 1 114 ? -14.266 6.332 3.666 1.00 95.81 114 ILE A N 1
ATOM 822 C CA . ILE A 1 114 ? -15.046 6.480 4.901 1.00 95.81 114 ILE A CA 1
ATOM 823 C C . ILE A 1 114 ? -14.565 5.468 5.946 1.00 95.81 114 ILE A C 1
ATOM 825 O O . ILE A 1 114 ? -14.288 5.853 7.079 1.00 95.81 114 ILE A O 1
ATOM 829 N N . ALA A 1 115 ? -14.392 4.201 5.562 1.00 93.75 115 ALA A N 1
ATOM 830 C CA . ALA A 1 115 ? -13.939 3.145 6.464 1.00 93.75 115 ALA A CA 1
ATOM 831 C C . ALA A 1 115 ? -12.533 3.409 7.028 1.00 93.75 115 ALA A C 1
ATOM 833 O O . ALA A 1 115 ? -12.302 3.212 8.220 1.00 93.75 115 ALA A O 1
ATOM 834 N N . VAL A 1 116 ? -11.600 3.898 6.203 1.00 93.81 116 VAL A N 1
ATOM 835 C CA . VAL A 1 116 ? -10.243 4.264 6.646 1.00 93.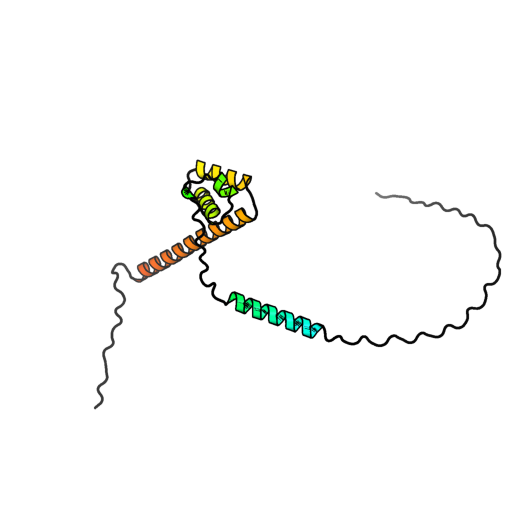81 116 VAL A CA 1
ATOM 836 C C . VAL A 1 116 ? -10.275 5.421 7.641 1.00 93.81 116 VAL A C 1
ATOM 838 O O . VAL A 1 116 ? -9.561 5.376 8.640 1.00 93.81 116 VAL A O 1
ATOM 841 N N . ASN A 1 117 ? -11.115 6.431 7.404 1.00 94.69 117 ASN A N 1
ATOM 842 C CA . ASN A 1 117 ? -11.276 7.542 8.341 1.00 94.69 117 ASN A CA 1
ATOM 843 C C . ASN A 1 117 ? -11.916 7.085 9.657 1.00 94.69 117 ASN A C 1
ATOM 845 O O . ASN A 1 117 ? -11.477 7.504 10.725 1.00 94.69 117 ASN A O 1
ATOM 849 N N . HIS A 1 118 ? -12.919 6.207 9.589 1.00 95.06 118 HIS A N 1
ATOM 850 C CA . HIS A 1 118 ? -13.632 5.718 10.766 1.00 95.06 118 HIS A CA 1
ATOM 851 C C . HIS A 1 118 ? -12.764 4.805 11.649 1.00 95.06 118 HIS A C 1
ATOM 853 O O . HIS A 1 118 ? -12.733 4.977 12.865 1.00 95.06 118 HIS A O 1
ATOM 859 N N . TRP A 1 119 ? -12.002 3.888 11.045 1.00 94.31 119 TRP A N 1
ATOM 860 C CA . TRP A 1 119 ? -11.128 2.928 11.738 1.00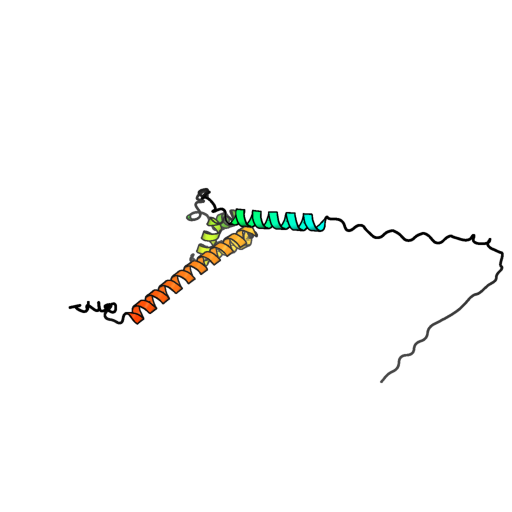 94.31 119 TRP A CA 1
ATOM 861 C C . TRP A 1 119 ? -9.649 3.333 11.721 1.00 94.31 119 TRP A C 1
ATOM 863 O O . TRP A 1 119 ? -8.754 2.479 11.770 1.00 94.31 119 TRP A O 1
ATOM 873 N N . SER A 1 120 ? -9.378 4.636 11.625 1.00 90.88 120 SER A N 1
ATOM 874 C CA . SER A 1 120 ? -8.020 5.164 11.521 1.00 90.88 120 SER A CA 1
ATOM 875 C C . SER A 1 120 ? -7.169 4.697 12.701 1.00 90.88 120 SER A C 1
ATOM 877 O O . SER A 1 120 ? -7.400 5.048 13.858 1.00 90.88 120 SER A O 1
ATOM 879 N N . SER A 1 121 ? -6.168 3.871 12.401 1.00 93.81 121 SER A N 1
ATOM 880 C CA . SER A 1 121 ? -5.207 3.377 13.380 1.00 93.81 121 SER A CA 1
ATOM 881 C C . SER A 1 121 ? -3.789 3.481 12.822 1.00 93.81 121 SER A C 1
ATOM 883 O O . SER A 1 121 ? -3.586 3.278 11.619 1.00 93.81 121 SER A O 1
ATOM 885 N N . PRO A 1 122 ? -2.765 3.718 13.666 1.00 93.88 122 PRO A N 1
ATOM 886 C CA . PRO A 1 122 ? -1.375 3.799 13.207 1.00 93.88 122 PRO A CA 1
ATOM 887 C C . PRO A 1 122 ? -0.922 2.554 12.431 1.00 93.88 122 PRO A C 1
ATOM 889 O O . PRO A 1 122 ? -0.115 2.636 11.504 1.00 93.88 122 PRO A O 1
ATOM 892 N N . ARG A 1 123 ? -1.466 1.385 12.793 1.00 91.50 123 ARG A N 1
ATOM 893 C CA . ARG A 1 123 ? -1.198 0.112 12.120 1.00 91.50 123 ARG A CA 1
ATOM 894 C C . ARG A 1 123 ? -1.821 0.059 10.725 1.00 91.50 123 ARG A C 1
ATOM 896 O O . ARG A 1 123 ? -1.131 -0.335 9.787 1.00 91.50 123 ARG A O 1
ATOM 903 N N . LEU A 1 124 ? -3.085 0.465 10.587 1.00 91.62 124 LEU A N 1
ATOM 904 C CA . LEU A 1 124 ? -3.765 0.534 9.293 1.00 91.62 124 LEU A CA 1
ATOM 905 C C . LEU A 1 124 ? -3.039 1.499 8.350 1.00 91.62 124 LEU A C 1
ATOM 907 O O . LEU A 1 124 ? -2.709 1.114 7.231 1.00 91.62 124 LEU A O 1
ATOM 911 N N . VAL A 1 125 ? -2.702 2.700 8.833 1.00 93.25 125 VAL A N 1
ATOM 912 C CA . VAL A 1 125 ? -1.981 3.721 8.055 1.00 93.25 125 VAL A CA 1
ATOM 913 C C . VAL A 1 125 ? -0.633 3.192 7.570 1.00 93.25 125 VAL A C 1
ATOM 915 O O . VAL A 1 125 ? -0.322 3.297 6.386 1.00 93.25 125 VAL A O 1
ATOM 918 N N . ARG A 1 126 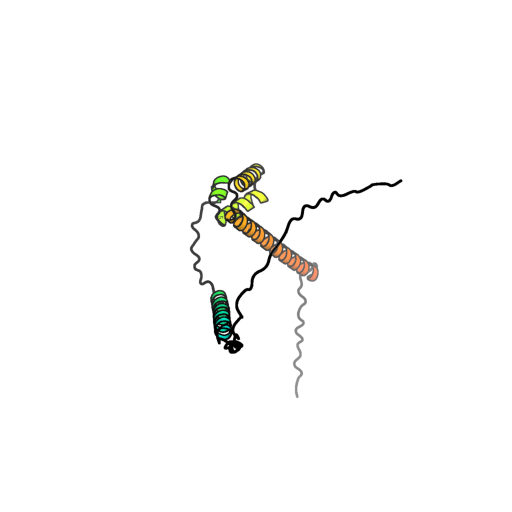? 0.154 2.557 8.448 1.00 94.44 126 ARG A N 1
ATOM 919 C CA . ARG A 1 126 ? 1.442 1.959 8.066 1.00 94.44 126 ARG A CA 1
ATOM 920 C C . ARG A 1 126 ? 1.276 0.866 7.009 1.00 94.44 126 ARG A C 1
ATOM 922 O O . ARG A 1 126 ? 2.028 0.843 6.038 1.00 94.44 126 ARG A O 1
ATOM 929 N N . ASN A 1 127 ? 0.303 -0.026 7.186 1.00 92.88 127 ASN A N 1
ATOM 930 C CA . ASN A 1 127 ? 0.053 -1.113 6.242 1.00 92.88 127 ASN A CA 1
ATOM 931 C C . ASN A 1 127 ? -0.430 -0.590 4.881 1.00 92.88 127 ASN A C 1
ATOM 933 O O . ASN A 1 127 ? -0.001 -1.106 3.852 1.00 92.88 127 ASN A O 1
ATOM 937 N N . MET A 1 128 ? -1.265 0.452 4.864 1.00 92.69 128 MET A N 1
ATOM 938 C CA . MET A 1 128 ? -1.697 1.114 3.630 1.00 92.69 128 MET A CA 1
ATOM 939 C C . MET A 1 128 ? -0.546 1.835 2.934 1.00 92.69 128 MET A C 1
ATOM 941 O O . MET A 1 128 ? -0.373 1.673 1.730 1.00 92.69 128 MET A O 1
ATOM 945 N N . ALA A 1 129 ? 0.275 2.577 3.679 1.00 92.81 129 ALA A N 1
ATOM 946 C CA . ALA A 1 129 ? 1.453 3.239 3.129 1.00 92.81 129 ALA A CA 1
ATOM 947 C C . ALA A 1 129 ? 2.405 2.222 2.484 1.00 92.81 129 ALA A C 1
ATOM 949 O O . ALA A 1 129 ? 2.899 2.441 1.380 1.00 92.81 129 ALA A O 1
ATOM 950 N N . TRP A 1 130 ? 2.609 1.073 3.133 1.00 94.12 130 TRP A N 1
ATOM 951 C CA . TRP A 1 130 ? 3.425 -0.002 2.578 1.00 94.12 130 TRP A CA 1
ATOM 952 C C . TRP A 1 130 ? 2.805 -0.619 1.319 1.00 94.12 130 TRP A C 1
ATOM 954 O O . TRP A 1 130 ? 3.510 -0.836 0.336 1.00 94.12 130 TRP A O 1
ATOM 964 N N . ALA A 1 131 ? 1.487 -0.838 1.308 1.00 91.62 131 ALA A N 1
ATOM 965 C CA . ALA A 1 131 ? 0.773 -1.323 0.129 1.00 91.62 131 ALA A CA 1
ATOM 966 C C . ALA A 1 131 ? 0.910 -0.368 -1.071 1.00 91.62 131 ALA A C 1
ATOM 968 O O . ALA A 1 131 ? 1.221 -0.809 -2.175 1.00 91.62 131 ALA A O 1
ATOM 969 N N . MET A 1 132 ? 0.745 0.939 -0.849 1.00 91.38 132 MET A N 1
ATOM 970 C CA . MET A 1 132 ? 0.906 1.958 -1.893 1.00 91.38 132 MET A CA 1
ATOM 971 C C . MET A 1 132 ? 2.356 2.065 -2.378 1.00 91.38 132 MET A C 1
ATOM 973 O O . MET A 1 132 ? 2.596 2.182 -3.577 1.00 91.38 132 MET A O 1
ATOM 977 N N . ALA A 1 133 ? 3.332 1.985 -1.470 1.00 91.12 133 ALA A N 1
ATOM 978 C CA . ALA A 1 133 ? 4.747 2.006 -1.832 1.00 91.12 133 ALA A CA 1
ATOM 979 C C . ALA A 1 133 ? 5.134 0.801 -2.706 1.00 91.12 133 ALA A C 1
ATOM 981 O O . ALA A 1 133 ? 5.851 0.962 -3.693 1.00 91.12 133 ALA A O 1
ATOM 982 N N . LEU A 1 134 ? 4.626 -0.393 -2.381 1.00 90.12 134 LEU A N 1
ATOM 983 C CA . LEU A 1 134 ? 4.819 -1.589 -3.203 1.00 90.12 134 LEU A CA 1
ATOM 984 C C . LEU A 1 134 ? 4.190 -1.425 -4.590 1.00 90.12 134 LEU A C 1
ATOM 986 O O . LEU A 1 134 ? 4.835 -1.739 -5.591 1.00 90.12 134 LEU A O 1
ATOM 990 N N . ASP A 1 135 ? 2.973 -0.887 -4.671 1.00 89.69 135 ASP A N 1
ATOM 991 C CA . ASP A 1 135 ? 2.319 -0.607 -5.951 1.00 89.69 135 ASP A CA 1
ATOM 992 C C . ASP A 1 135 ? 3.150 0.368 -6.808 1.00 89.69 135 ASP A C 1
ATOM 994 O O . ASP A 1 135 ? 3.490 0.061 -7.954 1.00 89.69 135 ASP A O 1
ATOM 998 N N . MET A 1 136 ? 3.612 1.482 -6.230 1.00 90.25 136 MET A N 1
ATOM 999 C CA . MET A 1 136 ? 4.494 2.434 -6.918 1.00 90.25 136 MET A CA 1
ATOM 1000 C C . MET A 1 136 ? 5.801 1.789 -7.392 1.00 90.25 136 MET A C 1
ATOM 1002 O O . MET A 1 136 ? 6.211 2.000 -8.536 1.00 90.25 136 MET A O 1
ATOM 1006 N N . GLN A 1 137 ? 6.436 0.963 -6.556 1.00 91.81 137 GLN A N 1
ATOM 1007 C CA . GLN A 1 137 ? 7.666 0.262 -6.918 1.00 91.81 137 GLN A CA 1
ATOM 1008 C C . GLN A 1 137 ? 7.442 -0.693 -8.097 1.00 91.81 137 GLN A C 1
ATOM 1010 O O . GLN A 1 137 ? 8.263 -0.752 -9.017 1.00 91.81 137 GLN A O 1
ATOM 1015 N N . THR A 1 138 ? 6.327 -1.431 -8.105 1.00 89.94 138 THR A N 1
ATOM 1016 C CA . THR A 1 138 ? 6.006 -2.342 -9.212 1.00 89.94 138 THR A CA 1
ATOM 1017 C C . THR A 1 138 ? 5.742 -1.587 -10.511 1.00 89.94 138 THR A C 1
ATOM 1019 O O . THR A 1 138 ? 6.292 -1.967 -11.548 1.00 89.94 138 THR A O 1
ATOM 1022 N N . LYS A 1 139 ? 5.002 -0.474 -10.460 1.00 89.50 139 LYS A N 1
ATOM 1023 C CA . LYS A 1 139 ? 4.759 0.408 -11.612 1.00 89.50 139 LYS A CA 1
ATOM 1024 C C . LYS A 1 139 ? 6.056 1.000 -12.154 1.00 89.50 139 LYS A C 1
ATOM 1026 O O . LYS A 1 139 ? 6.298 0.958 -13.359 1.00 89.50 139 LYS A O 1
ATOM 1031 N N . GLN A 1 140 ? 6.940 1.472 -11.277 1.00 91.94 140 GLN A N 1
ATOM 1032 C CA . GLN A 1 140 ? 8.247 1.992 -11.674 1.00 91.94 140 GLN A CA 1
ATOM 1033 C C . GLN A 1 140 ? 9.110 0.907 -12.335 1.00 91.94 140 GLN A C 1
ATOM 1035 O O . GLN A 1 140 ? 9.698 1.137 -13.392 1.00 91.94 140 GLN A O 1
ATOM 1040 N N . ALA A 1 141 ? 9.147 -0.300 -11.765 1.00 92.88 141 ALA A N 1
ATOM 1041 C CA . ALA A 1 141 ? 9.890 -1.418 -12.340 1.00 92.88 141 ALA A CA 1
ATOM 1042 C C . ALA A 1 141 ? 9.343 -1.825 -13.719 1.00 92.88 141 ALA A C 1
ATOM 1044 O O . ALA A 1 141 ? 10.116 -2.123 -14.632 1.00 92.88 141 ALA A O 1
ATOM 1045 N N . GLN A 1 142 ? 8.019 -1.813 -13.894 1.00 92.56 142 GLN A N 1
ATOM 1046 C CA . GLN A 1 142 ? 7.380 -2.058 -15.188 1.00 92.56 142 GLN A CA 1
ATOM 1047 C C . GLN A 1 142 ? 7.736 -0.974 -16.207 1.00 92.56 142 GLN A C 1
ATOM 1049 O O . GLN A 1 142 ? 8.123 -1.306 -17.326 1.00 92.56 142 GLN A O 1
ATOM 1054 N N . MET A 1 143 ? 7.689 0.300 -15.816 1.00 94.19 143 MET A N 1
ATOM 1055 C CA . MET A 1 143 ? 8.053 1.419 -16.685 1.00 94.19 143 MET A CA 1
ATOM 1056 C C . MET A 1 143 ? 9.511 1.323 -17.151 1.00 94.19 143 MET A C 1
ATOM 1058 O O . MET A 1 143 ? 9.794 1.453 -18.341 1.00 94.19 143 MET A O 1
ATOM 1062 N N . VAL A 1 144 ? 10.442 1.008 -16.245 1.00 94.25 144 VAL A N 1
ATOM 1063 C CA . VAL A 1 144 ? 11.859 0.805 -16.594 1.00 94.25 144 VAL A CA 1
ATOM 1064 C C . VAL A 1 144 ? 12.028 -0.354 -17.577 1.00 94.25 144 VAL A C 1
ATOM 1066 O O . VAL A 1 144 ? 12.771 -0.231 -18.552 1.00 94.25 144 VAL A O 1
ATOM 1069 N N . ARG A 1 145 ? 11.310 -1.467 -17.379 1.00 92.88 145 ARG A N 1
ATOM 1070 C CA . ARG A 1 145 ? 11.329 -2.597 -18.323 1.00 92.88 145 ARG A CA 1
ATOM 1071 C C . ARG A 1 145 ? 10.776 -2.208 -19.693 1.00 92.88 145 ARG A C 1
ATOM 1073 O O . ARG A 1 145 ? 11.357 -2.604 -20.701 1.00 92.88 145 ARG A O 1
ATOM 1080 N N . GLN A 1 146 ? 9.699 -1.426 -19.743 1.00 92.38 146 GLN A N 1
ATOM 1081 C CA . GLN A 1 146 ? 9.128 -0.938 -20.999 1.00 92.38 146 GLN A CA 1
ATOM 1082 C C . GLN A 1 146 ? 10.091 0.001 -21.729 1.00 92.38 146 GLN A C 1
ATOM 1084 O O . GLN A 1 146 ? 10.332 -0.200 -22.917 1.00 92.38 146 GLN A O 1
ATOM 1089 N N . MET A 1 147 ? 10.721 0.947 -21.028 1.00 91.44 147 MET A N 1
ATOM 1090 C CA . MET A 1 147 ? 11.737 1.826 -21.618 1.00 91.44 147 MET A CA 1
ATOM 1091 C C . MET A 1 147 ? 12.944 1.038 -22.138 1.00 91.44 147 MET A C 1
ATOM 1093 O O . MET A 1 147 ? 13.436 1.310 -23.231 1.00 91.44 147 MET A O 1
ATOM 1097 N N . ALA A 1 148 ? 13.412 0.029 -21.399 1.00 89.44 148 ALA A N 1
ATOM 1098 C CA . ALA A 1 148 ? 14.494 -0.839 -21.858 1.00 89.44 148 ALA A CA 1
ATOM 1099 C C . ALA A 1 148 ? 14.092 -1.642 -23.108 1.00 89.44 148 ALA A C 1
ATOM 1101 O O . ALA A 1 148 ? 14.880 -1.753 -24.047 1.00 89.44 148 ALA A O 1
ATOM 1102 N N . ALA A 1 149 ? 12.863 -2.165 -23.153 1.00 88.75 149 ALA A N 1
ATOM 1103 C CA . ALA A 1 149 ? 12.333 -2.866 -24.319 1.00 88.75 149 ALA A CA 1
ATOM 1104 C C . ALA A 1 149 ? 12.189 -1.935 -25.535 1.00 88.75 149 ALA A C 1
ATOM 1106 O O . ALA A 1 149 ? 12.564 -2.316 -26.642 1.00 88.75 149 ALA A O 1
ATOM 1107 N N . GLN A 1 150 ? 11.715 -0.704 -25.333 1.00 88.25 150 GLN A N 1
ATOM 1108 C CA . GLN A 1 150 ? 11.637 0.317 -26.379 1.00 88.25 150 GLN A CA 1
ATOM 1109 C C . GLN A 1 150 ? 13.024 0.709 -26.891 1.00 88.25 150 GLN A C 1
ATOM 1111 O O . GLN A 1 150 ? 13.223 0.735 -28.100 1.00 88.25 150 GLN A O 1
ATOM 1116 N N . ARG A 1 151 ? 14.009 0.922 -26.006 1.00 86.88 151 ARG A N 1
ATOM 1117 C CA . ARG A 1 151 ? 15.402 1.190 -26.406 1.00 86.88 151 ARG A CA 1
ATOM 1118 C C . ARG A 1 151 ? 15.989 0.045 -27.224 1.00 86.88 151 ARG A C 1
ATOM 1120 O O . ARG A 1 151 ? 16.626 0.300 -28.237 1.00 86.88 151 ARG A O 1
ATOM 1127 N N . ARG A 1 152 ? 15.747 -1.209 -26.828 1.00 83.94 152 ARG A N 1
ATOM 1128 C CA . ARG A 1 152 ? 16.176 -2.381 -27.610 1.00 83.94 152 ARG A CA 1
ATOM 1129 C C . ARG A 1 152 ? 15.521 -2.420 -28.990 1.00 83.94 152 ARG A C 1
ATOM 1131 O O . ARG A 1 152 ? 16.216 -2.681 -29.960 1.00 83.94 152 ARG A O 1
ATOM 1138 N N . ARG A 1 153 ? 14.220 -2.127 -29.092 1.00 78.00 153 ARG A N 1
ATOM 1139 C CA . ARG A 1 153 ? 13.513 -2.055 -30.385 1.00 78.00 153 ARG A CA 1
ATOM 1140 C C . ARG A 1 153 ? 14.018 -0.911 -31.264 1.00 78.00 153 ARG A C 1
ATOM 1142 O O . ARG A 1 153 ? 14.224 -1.122 -32.448 1.00 78.00 153 ARG A O 1
ATOM 1149 N N . ALA A 1 154 ? 14.269 0.262 -30.686 1.00 79.81 154 ALA A N 1
ATOM 1150 C CA . ALA A 1 154 ? 14.832 1.401 -31.409 1.00 79.81 154 ALA A CA 1
ATOM 1151 C C . ALA A 1 154 ? 16.262 1.123 -31.912 1.00 79.81 154 ALA A C 1
ATOM 1153 O O . ALA A 1 154 ? 16.614 1.548 -33.004 1.00 79.81 154 ALA A O 1
ATOM 1154 N N . MET A 1 155 ? 17.065 0.375 -31.146 1.00 75.50 155 MET A N 1
ATOM 1155 C CA . MET A 1 155 ? 18.422 -0.037 -31.534 1.00 75.50 155 MET A CA 1
ATOM 1156 C C . MET A 1 155 ? 18.446 -1.170 -32.572 1.00 75.50 155 MET A C 1
ATOM 1158 O O . MET A 1 155 ? 19.409 -1.277 -33.320 1.00 75.50 155 MET A O 1
ATOM 1162 N N . ALA A 1 156 ? 17.422 -2.029 -32.610 1.00 69.88 156 ALA A N 1
ATOM 1163 C CA . ALA A 1 156 ? 17.358 -3.165 -33.534 1.00 69.88 156 ALA A CA 1
ATOM 1164 C C . ALA A 1 156 ? 16.930 -2.779 -34.964 1.00 69.88 156 ALA A C 1
ATOM 1166 O O . ALA A 1 156 ? 17.050 -3.602 -35.869 1.00 69.88 156 ALA A O 1
ATOM 1167 N N . GLY A 1 157 ? 16.436 -1.551 -35.174 1.00 59.16 157 GLY A N 1
ATOM 1168 C CA . GLY A 1 157 ? 15.885 -1.120 -36.461 1.00 59.16 157 GLY A CA 1
ATOM 1169 C C . GLY A 1 157 ? 14.660 -1.947 -36.905 1.00 59.16 157 GLY A C 1
ATOM 1170 O O . GLY A 1 157 ? 14.279 -2.915 -36.243 1.00 59.16 157 GLY A O 1
ATOM 1171 N N . PRO A 1 158 ? 13.998 -1.573 -38.013 1.00 59.91 158 PRO A N 1
ATOM 1172 C CA . PRO A 1 158 ? 12.790 -2.252 -38.498 1.00 59.91 158 PRO A CA 1
ATOM 1173 C C . PRO A 1 158 ? 13.004 -3.715 -38.934 1.00 59.91 158 PRO A C 1
ATOM 1175 O O . PRO A 1 158 ? 12.030 -4.459 -38.994 1.00 59.91 158 PRO A O 1
ATOM 1178 N N . ASP A 1 159 ? 14.248 -4.151 -39.161 1.00 58.53 159 ASP A N 1
ATOM 1179 C CA . ASP A 1 159 ? 14.556 -5.483 -39.708 1.00 58.53 159 ASP A CA 1
ATOM 1180 C C . ASP A 1 159 ? 14.958 -6.543 -38.667 1.00 58.53 159 ASP A C 1
ATOM 1182 O O . ASP A 1 159 ? 15.193 -7.697 -39.024 1.00 58.53 159 ASP A O 1
ATOM 1186 N N . GLY A 1 160 ? 15.047 -6.201 -37.374 1.00 53.97 160 GLY A N 1
ATOM 1187 C CA . GLY A 1 160 ? 15.215 -7.185 -36.293 1.00 53.97 160 GLY A CA 1
ATOM 1188 C C . GLY A 1 160 ? 16.472 -8.069 -36.362 1.00 53.97 160 GLY A C 1
ATOM 1189 O O . GLY A 1 160 ? 16.557 -9.054 -35.625 1.00 53.97 160 GLY A O 1
ATOM 1190 N N . ARG A 1 161 ? 17.459 -7.747 -37.209 1.00 50.91 161 ARG A N 1
ATOM 1191 C CA . ARG A 1 161 ? 18.727 -8.481 -37.271 1.00 50.91 161 ARG A CA 1
ATOM 1192 C C . ARG 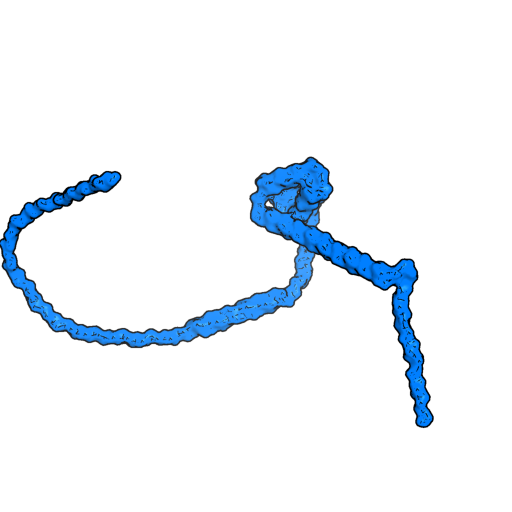A 1 161 ? 19.678 -7.953 -36.205 1.00 50.91 161 ARG A C 1
ATOM 1194 O O . ARG A 1 161 ? 20.110 -6.804 -36.239 1.00 50.91 161 ARG A O 1
ATOM 1201 N N . LEU A 1 162 ? 20.004 -8.823 -35.249 1.00 56.03 162 LEU A N 1
ATOM 1202 C CA . LEU A 1 162 ? 21.172 -8.651 -34.389 1.00 56.03 162 LEU A CA 1
ATOM 1203 C C . LEU A 1 162 ? 22.409 -8.456 -35.281 1.00 56.03 162 LEU A C 1
ATOM 1205 O O . LEU A 1 162 ? 22.506 -9.148 -36.296 1.00 56.03 162 LEU A O 1
ATOM 1209 N N . PRO A 1 163 ? 23.351 -7.564 -34.923 1.00 52.72 163 PRO A N 1
ATOM 1210 C CA . PRO A 1 163 ? 24.616 -7.490 -35.634 1.00 52.72 163 PRO A CA 1
ATOM 1211 C C . PRO A 1 163 ? 25.283 -8.857 -35.511 1.00 52.72 163 PRO A C 1
ATOM 1213 O O . PRO A 1 163 ? 25.609 -9.300 -34.404 1.00 52.72 163 PRO A O 1
ATOM 1216 N N . GLU A 1 164 ? 25.415 -9.548 -36.643 1.00 49.84 164 GLU A N 1
ATOM 1217 C CA . GLU A 1 164 ? 26.227 -10.747 -36.734 1.00 49.84 164 GLU A CA 1
ATOM 1218 C C . GLU A 1 164 ? 27.600 -10.383 -36.182 1.00 49.84 164 GLU A C 1
ATOM 1220 O O . GLU A 1 164 ? 28.300 -9.506 -36.693 1.00 49.84 164 GLU A O 1
ATOM 1225 N N . ARG A 1 165 ? 27.970 -11.026 -35.072 1.00 53.62 165 ARG A N 1
ATOM 1226 C CA . ARG A 1 165 ? 29.373 -11.122 -34.707 1.00 53.62 165 ARG A CA 1
ATOM 1227 C C . ARG A 1 165 ? 30.027 -11.815 -35.887 1.00 53.62 165 ARG A C 1
ATOM 1229 O O . ARG A 1 165 ? 29.880 -13.025 -36.022 1.00 53.62 165 ARG A O 1
ATOM 1236 N N . HIS A 1 166 ? 30.705 -11.044 -36.730 1.00 48.84 166 HIS A N 1
ATOM 1237 C CA . HIS A 1 166 ? 31.676 -11.578 -37.662 1.00 48.84 166 HIS A CA 1
ATOM 1238 C C . HIS A 1 166 ? 32.634 -12.442 -36.845 1.00 48.84 166 HIS A C 1
ATOM 1240 O O . HIS A 1 166 ? 33.477 -11.946 -36.096 1.00 48.84 166 HIS A O 1
ATOM 1246 N N . ALA A 1 167 ? 32.420 -13.751 -36.936 1.00 50.25 167 ALA A N 1
ATOM 1247 C CA . ALA A 1 167 ? 33.436 -14.736 -36.678 1.00 50.25 167 ALA A CA 1
ATOM 1248 C C . ALA A 1 167 ? 34.550 -14.427 -37.679 1.00 50.25 167 ALA A C 1
ATOM 1250 O O . ALA A 1 167 ? 34.453 -14.757 -38.856 1.00 50.25 167 ALA A O 1
ATOM 1251 N N . ALA A 1 168 ? 35.558 -13.688 -37.223 1.00 50.41 168 ALA A N 1
ATOM 1252 C CA . ALA A 1 168 ? 36.828 -13.618 -37.911 1.00 50.41 168 ALA A CA 1
ATOM 1253 C C . ALA A 1 168 ? 37.480 -14.997 -37.754 1.00 50.41 168 ALA A C 1
ATOM 1255 O O . ALA A 1 168 ? 38.169 -15.276 -36.774 1.00 50.41 168 ALA A O 1
ATOM 1256 N N . GLU A 1 169 ? 37.169 -15.882 -38.698 1.00 51.06 169 GLU A N 1
ATOM 1257 C CA . GLU A 1 169 ? 38.109 -16.889 -39.166 1.00 51.06 169 GLU A CA 1
ATOM 1258 C C . GLU A 1 169 ? 39.419 -16.191 -39.542 1.00 51.06 169 GLU A C 1
ATOM 1260 O O . GLU A 1 169 ? 39.429 -15.343 -40.431 1.00 51.06 169 GLU A O 1
ATOM 1265 N N . GLN A 1 170 ? 40.506 -16.544 -38.856 1.00 52.38 170 GLN A N 1
ATOM 1266 C CA . GLN A 1 170 ? 41.810 -16.810 -39.472 1.00 52.38 170 GLN A CA 1
ATOM 1267 C C . GLN A 1 170 ? 42.779 -17.333 -38.399 1.00 52.38 170 GLN A C 1
ATOM 1269 O O . GLN A 1 170 ? 43.279 -16.547 -37.590 1.00 52.38 170 GLN A O 1
ATOM 1274 N N . PRO A 1 171 ? 43.065 -18.645 -38.348 1.00 51.03 171 PRO A N 1
ATOM 1275 C CA . PRO A 1 171 ? 44.338 -19.102 -37.811 1.00 51.03 171 PRO A CA 1
ATOM 1276 C C . PRO A 1 171 ? 45.426 -18.802 -38.860 1.00 51.03 171 PRO A C 1
ATOM 1278 O O . PRO A 1 171 ? 45.242 -19.168 -40.020 1.00 51.03 171 PRO A O 1
ATOM 1281 N N . PRO A 1 172 ? 46.531 -18.120 -38.515 1.00 58.50 172 PRO A N 1
ATOM 1282 C CA . PRO A 1 172 ? 47.664 -18.037 -39.419 1.00 58.50 172 PRO A CA 1
ATOM 1283 C C . PRO A 1 172 ? 48.407 -19.375 -39.408 1.00 58.50 172 PRO A C 1
ATOM 1285 O O . PRO A 1 172 ? 48.770 -19.889 -38.346 1.00 58.50 172 PRO A O 1
ATOM 1288 N N . ASP A 1 173 ? 48.609 -19.909 -40.607 1.00 58.56 173 ASP A N 1
ATOM 1289 C CA . ASP A 1 173 ? 49.564 -20.964 -40.915 1.00 58.56 173 ASP A CA 1
ATOM 1290 C C . ASP A 1 173 ? 50.931 -20.660 -40.272 1.00 58.56 173 ASP A C 1
ATOM 1292 O O . ASP A 1 173 ? 51.450 -19.545 -40.382 1.00 58.56 173 ASP A O 1
ATOM 1296 N N . GLN A 1 174 ? 51.514 -21.649 -39.590 1.00 52.41 174 GLN A N 1
ATOM 1297 C CA . GLN A 1 174 ? 52.941 -21.670 -39.268 1.00 52.41 174 GLN A CA 1
ATOM 1298 C C . GLN A 1 174 ? 53.567 -22.856 -39.999 1.00 52.41 174 GLN A C 1
ATOM 1300 O O . GLN A 1 174 ? 53.342 -24.008 -39.621 1.00 52.41 174 GLN A O 1
ATOM 1305 N N . GLU A 1 175 ? 54.299 -22.534 -41.066 1.00 52.50 175 GLU A N 1
ATOM 1306 C CA . GLU A 1 175 ? 55.418 -23.337 -41.578 1.00 52.50 175 GLU A CA 1
ATOM 1307 C C . GLU A 1 175 ? 56.615 -23.279 -40.618 1.00 52.50 175 GLU A C 1
ATOM 1309 O O . GLU A 1 175 ? 56.837 -22.207 -40.002 1.00 52.50 175 GLU A O 1
#

Sequence (175 aa):
MTQSPQSSDPTDAVDQCPQDDAPPEGFQMPLPSPPPPKLSRKPLILVGVSVVLLIGGVIFCKGKPDSARAKPPRLPVGTMTSDELAKNASSAAAVELARRMAEGTPEQRASASIAVNHWSSPRLVRNMAWAMALDMQTKQAQMVRQMAAQRRRAMAGPDGRLPERHAAEQPPDQE

Foldseek 3Di:
DDDDDDDDDDDDDDDDDDDDDDDDDDDDDDDDDDDDDDDDPVVVVVVVVVVCCVVVVVVVVVPPPPPPPVVPPPDVLVPDFLLVLLQVLDLVSLLSLLCQCPPNDPVSVVRNVVNCVVSPDPSSVVSNVVSVVVVVVVVVVVVVVVVVVVVVDVVCPPPNDDPPPPPPDDDDDDD

Secondary structure (DSSP, 8-state):
--------------------PPPPPP-PPPPPPPPPPP--SHHHHHHHHHHHHHHHHHHHHHS-------------TTTS-HHHHHHH--HHHHHHHHHHHHHS-HHHHHHHHHHHHHT--HHHHHHHHHHHHHHHHHHHHHHHHHHHHHHHHHHH-TT-----------PPP--

pLDDT: mean 71.1, std 19.13, range [33.94, 95.81]

Radius of gyration: 41.72 Å; chains: 1; bounding box: 74×90×116 Å

Organism: NCBI:txid412755